Protein AF-A0A3D0PSV7-F1 (afdb_monomer_lite)

Sequence (123 aa):
VLKKMQKAYGRTIPVVHIYSLFQTLGDELPEREYTESEHLKLWANKSIIQFIPEKERENFRDRWKNYQPGLKDENWDAFSQNAKMVTVVWTDDGSPSNEKNILDFNAFNLVVYNEIKSQLSDQ

Radius of gyration: 15.56 Å; chains: 1; bounding box: 40×20×40 Å

Structure (mmCIF, N/CA/C/O backbone):
data_AF-A0A3D0PSV7-F1
#
_entry.id   AF-A0A3D0PSV7-F1
#
loop_
_atom_site.group_PDB
_atom_site.id
_atom_site.type_symbol
_atom_site.label_atom_id
_atom_site.label_alt_id
_atom_site.label_comp_id
_atom_site.label_asym_id
_atom_site.label_entity_id
_atom_site.label_seq_id
_atom_site.pdbx_PDB_ins_code
_atom_site.Cartn_x
_atom_site.Cartn_y
_atom_site.Cartn_z
_atom_site.occupancy
_atom_site.B_iso_or_equiv
_atom_site.auth_seq_id
_atom_site.auth_comp_id
_atom_site.auth_asym_id
_atom_site.auth_atom_id
_atom_site.pdbx_PDB_model_num
ATOM 1 N N . VAL A 1 1 ? 5.601 -8.427 -22.439 1.00 72.00 1 VAL A N 1
ATOM 2 C CA . VAL A 1 1 ? 4.782 -8.297 -21.208 1.00 72.00 1 VAL A CA 1
ATOM 3 C C . VAL A 1 1 ? 4.072 -6.944 -21.146 1.00 72.00 1 VAL A C 1
ATOM 5 O O . VAL A 1 1 ? 2.847 -6.931 -21.136 1.00 72.00 1 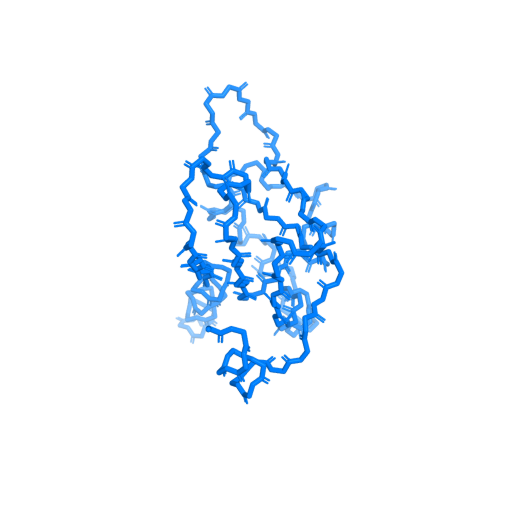VAL A O 1
ATOM 8 N N . LEU A 1 2 ? 4.797 -5.825 -21.262 1.00 77.81 2 LEU A N 1
ATOM 9 C CA . LEU A 1 2 ? 4.271 -4.450 -21.165 1.00 77.81 2 LEU A CA 1
ATOM 10 C C . LEU A 1 2 ? 2.974 -4.154 -21.939 1.00 77.81 2 LEU A C 1
ATOM 12 O O . LEU A 1 2 ? 2.006 -3.705 -21.338 1.00 77.81 2 LEU A O 1
ATOM 16 N N . LYS A 1 3 ? 2.891 -4.471 -23.241 1.00 83.75 3 LYS A N 1
ATOM 17 C CA . LYS A 1 3 ? 1.665 -4.226 -24.037 1.00 83.75 3 LYS A CA 1
ATOM 18 C C . LYS A 1 3 ? 0.424 -4.948 -23.487 1.00 83.75 3 LYS A C 1
ATOM 20 O O . LYS A 1 3 ? -0.677 -4.409 -23.548 1.00 83.75 3 LYS A O 1
ATOM 25 N N . LYS A 1 4 ? 0.590 -6.169 -22.957 1.00 84.38 4 LYS A N 1
ATOM 26 C CA . LYS A 1 4 ? -0.513 -6.933 -22.347 1.00 84.38 4 LYS A CA 1
ATOM 27 C C . LYS A 1 4 ? -0.922 -6.311 -21.010 1.00 84.38 4 LYS A C 1
ATOM 29 O O . LYS A 1 4 ? -2.112 -6.142 -20.773 1.00 84.38 4 LYS A O 1
ATOM 34 N N . MET A 1 5 ? 0.057 -5.907 -20.197 1.00 82.88 5 MET A N 1
ATOM 35 C CA . MET A 1 5 ? -0.178 -5.229 -18.917 1.00 82.88 5 MET A CA 1
ATOM 36 C C . MET A 1 5 ? -0.888 -3.893 -19.111 1.00 82.88 5 MET A C 1
ATOM 38 O O . MET A 1 5 ? -1.879 -3.630 -18.446 1.00 82.88 5 MET A O 1
ATOM 42 N N . GLN A 1 6 ? -0.464 -3.094 -20.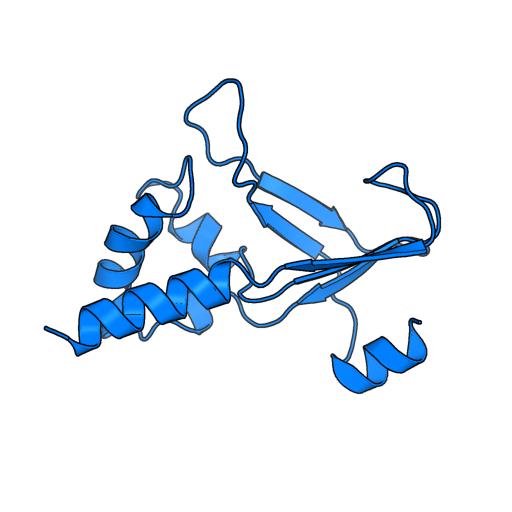090 1.00 84.81 6 GLN A N 1
ATOM 43 C CA . GLN A 1 6 ? -1.092 -1.809 -20.379 1.00 84.81 6 GLN A CA 1
ATOM 44 C C . GLN A 1 6 ? -2.552 -1.956 -20.825 1.00 84.81 6 GLN A C 1
ATOM 46 O O . GLN A 1 6 ? -3.402 -1.149 -20.458 1.00 84.81 6 GLN A O 1
ATOM 51 N N . LYS A 1 7 ? -2.863 -3.014 -21.584 1.00 86.75 7 LYS A N 1
ATOM 52 C CA . LYS A 1 7 ? -4.244 -3.347 -21.953 1.00 86.75 7 LYS A CA 1
ATOM 53 C C . LYS A 1 7 ? -5.085 -3.773 -20.742 1.00 86.75 7 LYS A C 1
ATOM 55 O O . LYS A 1 7 ? -6.271 -3.471 -20.714 1.00 86.75 7 LYS A O 1
ATOM 60 N N . ALA A 1 8 ? -4.495 -4.487 -19.784 1.00 83.38 8 ALA A N 1
ATOM 61 C CA . ALA A 1 8 ? -5.208 -5.037 -18.630 1.00 83.38 8 ALA A CA 1
ATOM 62 C C . ALA A 1 8 ? -5.365 -4.040 -17.466 1.00 83.38 8 ALA A C 1
ATOM 64 O O . ALA A 1 8 ? -6.430 -3.978 -16.862 1.00 83.38 8 ALA A O 1
ATOM 65 N N . TYR A 1 9 ? -4.330 -3.252 -17.171 1.00 81.69 9 TYR A N 1
ATOM 66 C CA . TYR A 1 9 ? -4.230 -2.413 -15.969 1.00 81.69 9 TYR A CA 1
ATOM 67 C C . TYR A 1 9 ? -4.119 -0.913 -16.274 1.00 81.69 9 TYR A C 1
ATOM 69 O O . TYR A 1 9 ? -4.100 -0.095 -15.359 1.00 81.69 9 TYR A O 1
ATOM 77 N N . GLY A 1 10 ? -4.066 -0.531 -17.552 1.00 86.56 10 GLY A N 1
ATOM 78 C CA . GLY A 1 10 ? -3.950 0.861 -17.971 1.00 86.56 10 GLY A CA 1
ATOM 79 C C . GLY A 1 10 ? -2.510 1.376 -17.982 1.00 86.56 10 GLY A C 1
ATOM 80 O O . GLY A 1 10 ? -1.550 0.634 -18.201 1.00 86.56 10 GLY A O 1
ATOM 81 N N . ARG A 1 11 ? -2.362 2.694 -17.832 1.00 90.44 11 ARG A N 1
ATOM 82 C CA . ARG A 1 11 ? -1.049 3.353 -17.865 1.00 90.44 11 ARG A CA 1
ATOM 83 C C . ARG A 1 11 ? -0.260 3.046 -16.596 1.00 90.44 11 ARG A C 1
ATOM 85 O O . ARG A 1 11 ? -0.845 2.792 -15.547 1.00 90.44 11 ARG A O 1
ATOM 92 N N . THR A 1 12 ? 1.059 3.077 -16.728 1.00 94.00 12 THR A N 1
ATOM 93 C CA . THR A 1 12 ? 1.959 3.029 -15.583 1.00 94.00 12 THR A CA 1
ATOM 94 C C . THR A 1 12 ? 1.828 4.295 -14.741 1.00 94.00 12 THR A C 1
ATOM 96 O O . THR A 1 12 ? 1.269 5.303 -15.189 1.00 94.00 12 THR A O 1
ATOM 99 N N . ILE A 1 13 ? 2.311 4.220 -13.505 1.00 94.75 13 ILE A N 1
ATOM 100 C CA . ILE A 1 13 ? 2.368 5.344 -12.572 1.00 94.75 13 ILE A CA 1
ATOM 101 C C . ILE A 1 13 ? 3.822 5.649 -12.205 1.00 94.75 13 ILE A C 1
ATOM 103 O O . ILE A 1 13 ? 4.644 4.734 -12.203 1.00 94.75 13 ILE A O 1
ATOM 107 N N . PRO A 1 14 ? 4.144 6.909 -11.868 1.00 95.88 14 PRO A N 1
ATOM 108 C CA . PRO A 1 14 ? 5.531 7.318 -11.683 1.00 95.88 14 PRO A CA 1
ATOM 109 C C . PRO A 1 14 ? 6.159 6.770 -10.400 1.00 95.88 14 PRO A C 1
ATOM 111 O O . PRO A 1 14 ? 7.361 6.532 -10.389 1.00 95.88 14 PRO A O 1
ATOM 114 N N . VAL A 1 15 ? 5.375 6.584 -9.330 1.00 96.31 15 VAL A N 1
ATOM 115 C CA . VAL A 1 15 ? 5.880 6.193 -8.005 1.00 96.31 15 VAL A CA 1
ATOM 116 C C . VAL A 1 15 ? 4.913 5.239 -7.301 1.00 96.31 15 VAL A C 1
ATOM 118 O O . VAL A 1 15 ? 3.691 5.400 -7.394 1.00 96.31 15 VAL A O 1
ATOM 121 N N . VAL A 1 16 ? 5.458 4.261 -6.573 1.00 95.62 16 VAL A N 1
ATOM 122 C CA . VAL A 1 16 ? 4.735 3.387 -5.635 1.00 95.62 16 VAL A CA 1
ATOM 123 C C . VAL A 1 16 ? 5.487 3.306 -4.310 1.00 95.62 16 VAL A C 1
ATOM 125 O O . VAL A 1 16 ? 6.691 3.076 -4.298 1.00 95.62 16 VAL A O 1
ATOM 128 N N . HIS A 1 17 ? 4.746 3.391 -3.205 1.00 95.62 17 HIS A N 1
ATOM 129 C CA . HIS A 1 17 ? 5.237 3.115 -1.856 1.00 95.62 17 HIS A CA 1
ATOM 130 C C . HIS A 1 17 ? 4.806 1.700 -1.453 1.00 95.62 17 HIS A C 1
ATOM 132 O O . HIS A 1 17 ? 3.609 1.390 -1.446 1.00 95.62 17 HIS A O 1
ATOM 138 N N . ILE A 1 18 ? 5.771 0.826 -1.165 1.00 93.06 18 ILE A N 1
ATOM 139 C CA . ILE A 1 18 ? 5.541 -0.548 -0.708 1.00 93.06 18 ILE A CA 1
ATOM 140 C C . ILE A 1 18 ? 5.948 -0.655 0.757 1.00 93.06 18 ILE A C 1
ATOM 142 O O . ILE A 1 18 ? 7.085 -0.365 1.123 1.00 93.06 18 ILE A O 1
ATOM 146 N N . TYR A 1 19 ? 5.011 -1.122 1.574 1.00 93.31 19 TYR A N 1
ATOM 147 C CA . TYR A 1 19 ? 5.198 -1.338 3.001 1.00 93.31 19 TYR A CA 1
ATOM 148 C C . TYR A 1 19 ? 5.494 -2.817 3.252 1.00 93.31 19 TYR A C 1
ATOM 150 O O . TYR A 1 19 ? 4.703 -3.685 2.883 1.00 93.31 19 TYR A O 1
ATOM 158 N N . SER A 1 20 ? 6.665 -3.117 3.816 1.00 86.94 20 SER A N 1
ATOM 159 C CA . SER A 1 20 ? 7.090 -4.500 4.063 1.00 86.94 20 SER A CA 1
ATOM 160 C C . SER A 1 20 ? 6.336 -5.102 5.251 1.00 86.94 20 SER A C 1
ATOM 162 O O . SER A 1 20 ? 6.058 -4.424 6.236 1.00 86.94 20 SER A O 1
ATOM 164 N N . LEU A 1 21 ? 6.043 -6.401 5.181 1.00 87.06 21 LEU A N 1
ATOM 165 C CA . LEU A 1 21 ? 5.546 -7.174 6.328 1.00 87.06 21 LEU A CA 1
ATOM 166 C C . LEU A 1 21 ? 6.683 -7.740 7.179 1.00 87.06 21 LEU A C 1
ATOM 168 O O . LEU A 1 21 ? 6.475 -8.146 8.317 1.00 87.06 21 LEU A O 1
ATOM 172 N N . PHE A 1 22 ? 7.889 -7.785 6.619 1.00 74.81 22 PHE A N 1
ATOM 173 C CA . PHE A 1 22 ? 9.067 -8.296 7.296 1.00 74.81 22 PHE A CA 1
ATOM 174 C C . PHE A 1 22 ? 9.962 -7.132 7.693 1.00 74.81 22 PHE A C 1
ATOM 176 O O . PHE A 1 22 ? 10.444 -6.383 6.836 1.00 74.81 22 PHE A O 1
ATOM 183 N N . GLN A 1 23 ? 10.208 -7.022 8.992 1.00 65.81 23 GLN A N 1
ATOM 184 C CA . GLN A 1 23 ? 11.206 -6.141 9.571 1.00 65.81 23 GLN A CA 1
ATOM 185 C C . GLN A 1 23 ? 11.946 -6.916 10.651 1.00 65.81 23 GLN A C 1
ATOM 187 O O . GLN A 1 23 ? 11.338 -7.542 11.513 1.00 65.81 23 GLN A O 1
ATOM 192 N N . THR A 1 24 ? 13.271 -6.924 10.566 1.00 63.22 24 THR A N 1
ATOM 193 C CA . THR A 1 24 ? 14.113 -7.740 11.442 1.00 63.22 24 THR A CA 1
ATOM 194 C C . THR A 1 24 ? 14.635 -6.979 12.660 1.00 63.22 24 THR A C 1
ATOM 196 O O . THR A 1 24 ? 15.137 -7.628 13.571 1.00 63.22 24 THR A O 1
ATOM 199 N N . LEU A 1 25 ? 14.571 -5.636 12.689 1.00 64.50 25 LEU A N 1
ATOM 200 C CA . LEU A 1 25 ? 15.349 -4.820 13.641 1.00 64.50 25 LEU A CA 1
ATOM 201 C C . LEU A 1 25 ? 14.669 -3.521 14.154 1.00 64.50 25 LEU A C 1
ATOM 203 O O . LEU A 1 25 ? 15.378 -2.609 14.569 1.00 64.50 25 LEU A O 1
ATOM 207 N N . GLY A 1 26 ? 13.336 -3.398 14.173 1.00 67.75 26 GLY A N 1
ATOM 208 C CA . GLY A 1 26 ? 12.690 -2.212 14.767 1.00 67.75 26 GLY A CA 1
ATOM 209 C C . GLY A 1 26 ? 11.160 -2.229 14.765 1.00 67.75 26 GLY A C 1
ATOM 210 O O . GLY A 1 26 ? 10.562 -3.111 14.161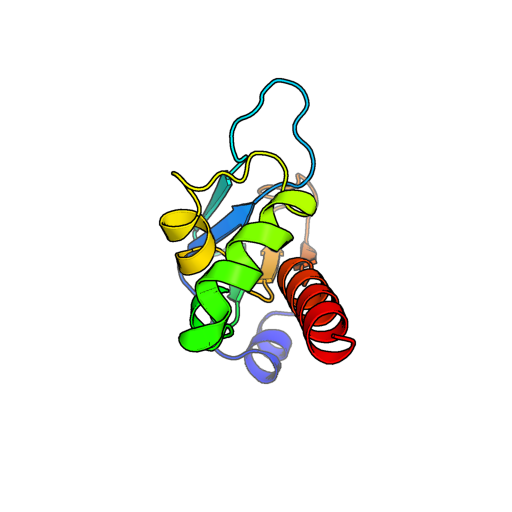 1.00 67.75 26 GLY A O 1
ATOM 211 N N . ASP A 1 27 ? 10.566 -1.226 15.423 1.00 77.75 27 ASP A N 1
ATOM 212 C CA . ASP A 1 27 ? 9.109 -0.991 15.527 1.00 77.75 27 ASP A CA 1
ATOM 213 C C . ASP A 1 27 ? 8.603 0.088 14.539 1.00 77.75 27 ASP A C 1
ATOM 215 O O . ASP A 1 27 ? 7.527 0.671 14.714 1.00 77.75 27 ASP A O 1
ATOM 219 N N . GLU A 1 28 ? 9.417 0.443 13.545 1.00 87.19 28 GLU A N 1
ATOM 220 C CA . GLU A 1 28 ? 9.118 1.492 12.563 1.00 87.19 28 GLU A CA 1
ATOM 221 C C . GLU A 1 28 ? 8.372 0.919 11.361 1.00 87.19 28 GLU A C 1
ATOM 223 O O . GLU A 1 28 ? 8.707 -0.163 10.915 1.00 87.19 28 GLU A O 1
ATOM 228 N N . LEU A 1 29 ? 7.428 1.642 10.763 1.00 90.38 29 LEU A N 1
ATOM 229 C CA . LEU A 1 29 ? 6.753 1.190 9.541 1.00 90.38 29 LEU A CA 1
ATOM 230 C C . LEU A 1 29 ? 7.754 1.095 8.365 1.00 90.38 29 LEU A C 1
ATOM 232 O O . LEU A 1 29 ? 8.213 2.136 7.889 1.00 90.38 29 LEU A O 1
ATOM 236 N N . PRO A 1 30 ? 8.106 -0.109 7.866 1.00 89.19 30 PRO A N 1
ATOM 237 C CA . PRO A 1 30 ? 9.147 -0.242 6.852 1.00 89.19 30 PRO A CA 1
ATOM 238 C C . PRO A 1 30 ? 8.599 0.110 5.466 1.00 89.19 30 PRO A C 1
ATOM 240 O O . PRO A 1 30 ? 7.877 -0.675 4.849 1.00 89.19 30 PRO A O 1
ATOM 243 N N . GLU A 1 31 ? 8.979 1.275 4.953 1.00 91.62 31 GLU A N 1
ATOM 244 C CA . GLU A 1 31 ? 8.559 1.781 3.647 1.00 91.62 31 GLU A CA 1
ATOM 245 C C . GLU A 1 31 ? 9.695 1.711 2.618 1.00 91.62 31 GLU A C 1
ATOM 247 O O . GLU A 1 31 ? 10.854 2.007 2.915 1.00 91.62 31 GLU A O 1
ATOM 252 N N . ARG A 1 32 ? 9.359 1.334 1.382 1.00 90.25 32 ARG A N 1
ATOM 253 C CA . ARG A 1 32 ? 10.235 1.472 0.215 1.00 90.25 32 ARG A CA 1
ATOM 254 C C . ARG A 1 32 ? 9.510 2.183 -0.911 1.00 90.25 32 ARG A C 1
ATOM 256 O O . ARG A 1 32 ? 8.419 1.776 -1.304 1.00 90.25 32 ARG A O 1
ATOM 263 N N . GLU A 1 33 ? 10.159 3.196 -1.462 1.00 93.94 33 GLU A N 1
ATOM 264 C CA . GLU A 1 33 ? 9.697 3.899 -2.651 1.00 93.94 33 GLU A CA 1
ATOM 265 C C . GLU A 1 33 ? 10.310 3.277 -3.912 1.00 93.94 33 GLU A C 1
ATOM 267 O O . GLU A 1 33 ? 11.507 2.983 -3.965 1.00 93.94 33 GLU A O 1
ATOM 272 N N . TYR A 1 34 ? 9.481 3.092 -4.935 1.00 93.25 34 TYR A N 1
ATOM 273 C CA . TYR A 1 34 ? 9.897 2.702 -6.274 1.00 93.25 34 TYR A CA 1
ATOM 274 C C . TYR A 1 34 ? 9.485 3.767 -7.273 1.00 93.25 34 TYR A C 1
ATOM 276 O O . TYR A 1 34 ? 8.312 4.135 -7.325 1.00 93.25 34 TYR A O 1
ATOM 284 N N . THR A 1 35 ? 10.434 4.178 -8.110 1.00 95.62 35 THR A N 1
ATOM 285 C CA . THR A 1 35 ? 10.229 5.174 -9.165 1.00 95.62 35 THR A CA 1
ATOM 286 C C . THR A 1 35 ? 10.334 4.513 -10.528 1.00 95.62 35 THR A C 1
ATOM 288 O O . THR A 1 35 ? 11.276 3.767 -10.795 1.00 95.62 35 THR A O 1
ATOM 291 N N . GLU A 1 36 ? 9.357 4.776 -11.392 1.00 94.75 36 GLU A N 1
ATOM 292 C CA . GLU A 1 36 ? 9.308 4.236 -12.748 1.00 94.75 36 GLU A CA 1
ATOM 293 C C . GLU A 1 36 ? 10.573 4.606 -13.540 1.00 94.75 36 GLU A C 1
ATOM 295 O O . GLU A 1 36 ? 11.051 5.741 -13.503 1.00 94.75 36 GLU A O 1
ATOM 300 N N . SER A 1 37 ? 11.090 3.652 -14.311 1.00 94.00 37 SER A N 1
ATOM 301 C CA . SER A 1 37 ? 12.227 3.843 -15.210 1.00 94.00 37 SER A CA 1
ATOM 302 C C . SER A 1 37 ? 12.001 3.115 -16.539 1.00 94.00 37 SER A C 1
ATOM 304 O O . SER A 1 37 ? 10.905 2.623 -16.825 1.00 94.00 37 SER A O 1
ATOM 306 N N . GLU A 1 38 ? 13.016 3.071 -17.399 1.00 91.56 38 GLU A N 1
ATOM 307 C CA . GLU A 1 38 ? 12.993 2.232 -18.602 1.00 91.56 38 GLU A CA 1
ATOM 308 C C . GLU A 1 38 ? 12.838 0.745 -18.244 1.00 91.56 38 GLU A C 1
ATOM 310 O O . GLU A 1 38 ? 11.994 0.062 -18.826 1.00 91.56 38 GLU A O 1
ATOM 315 N N . HIS A 1 39 ? 13.575 0.307 -17.221 1.00 91.75 39 HIS A N 1
ATOM 316 C CA . HIS A 1 39 ? 13.667 -1.082 -16.773 1.00 91.75 39 HIS A CA 1
ATOM 317 C C . HIS A 1 39 ? 12.676 -1.452 -15.667 1.00 91.75 39 HIS A C 1
ATOM 319 O O . HIS A 1 39 ? 12.468 -2.632 -15.411 1.00 91.75 39 HIS A O 1
ATOM 325 N N . LEU A 1 40 ? 12.028 -0.468 -15.031 1.00 92.88 40 LEU A N 1
ATOM 326 C CA . LEU A 1 40 ? 11.069 -0.678 -13.948 1.00 92.88 40 LEU A CA 1
ATOM 327 C C . LEU A 1 40 ? 9.718 -0.054 -14.296 1.00 92.88 40 LEU A C 1
ATOM 329 O O . LEU A 1 40 ? 9.601 1.168 -14.401 1.00 92.88 40 LEU A O 1
ATOM 333 N N . LYS A 1 41 ? 8.680 -0.881 -14.441 1.00 93.75 41 LYS A N 1
ATOM 334 C CA . LYS A 1 41 ? 7.314 -0.429 -14.739 1.00 93.75 41 LYS A CA 1
ATOM 335 C C . LYS A 1 41 ? 6.370 -0.728 -13.589 1.00 93.75 41 LYS A C 1
ATOM 337 O O . LYS A 1 41 ? 6.352 -1.837 -13.061 1.00 93.75 41 LYS A O 1
ATOM 342 N N . LEU A 1 42 ? 5.582 0.280 -13.227 1.00 95.00 42 LEU A N 1
ATOM 343 C CA . LEU A 1 42 ? 4.741 0.275 -12.037 1.00 95.00 42 LEU A CA 1
ATOM 344 C C . LEU A 1 42 ? 3.281 0.476 -12.429 1.00 95.00 42 LEU A C 1
ATOM 346 O O . LEU A 1 42 ? 2.955 1.404 -13.167 1.00 95.00 42 LEU A O 1
ATOM 350 N N . TRP A 1 43 ? 2.393 -0.348 -11.887 1.00 95.00 43 TRP A N 1
ATOM 351 C CA . TRP A 1 43 ? 0.950 -0.125 -11.916 1.00 95.00 43 TRP A CA 1
ATOM 352 C C . TRP A 1 43 ? 0.418 -0.192 -10.499 1.00 95.00 43 TRP A C 1
ATOM 354 O O . TRP A 1 43 ? 0.869 -1.005 -9.694 1.00 95.00 43 TRP A O 1
ATOM 364 N N . ALA A 1 44 ? -0.584 0.622 -10.201 1.00 94.62 44 ALA A N 1
ATOM 365 C CA . ALA A 1 44 ? -1.337 0.465 -8.975 1.00 94.62 44 ALA A CA 1
ATOM 366 C C . ALA A 1 44 ? -2.757 0.992 -9.123 1.00 94.62 44 ALA A C 1
ATOM 368 O O . ALA A 1 44 ? -3.071 1.756 -10.038 1.00 94.62 44 ALA A O 1
ATOM 369 N N . ASN A 1 45 ? -3.614 0.574 -8.202 1.00 92.38 45 ASN A N 1
ATOM 370 C CA . ASN A 1 45 ? -4.969 1.091 -8.092 1.00 92.38 45 ASN A CA 1
ATOM 371 C C . ASN A 1 45 ? -5.046 2.248 -7.075 1.00 92.38 45 ASN A C 1
ATOM 373 O O . ASN A 1 45 ? -4.058 2.932 -6.804 1.00 92.38 45 ASN A O 1
ATOM 377 N N . LYS A 1 46 ? -6.249 2.516 -6.553 1.00 94.69 46 LYS A N 1
ATOM 378 C CA . LYS A 1 46 ? -6.473 3.589 -5.578 1.00 94.69 46 LYS A CA 1
ATOM 379 C C . LYS A 1 46 ? -5.770 3.293 -4.250 1.00 94.69 46 LYS A C 1
ATOM 381 O O . LYS A 1 46 ? -5.501 2.136 -3.916 1.00 94.69 46 LYS A O 1
ATOM 386 N N . SER A 1 47 ? -5.501 4.347 -3.488 1.00 97.06 47 SER A N 1
ATOM 387 C CA . SER A 1 47 ? -4.961 4.197 -2.140 1.00 97.06 47 SER A CA 1
ATOM 388 C C . SER A 1 47 ? -5.987 3.629 -1.163 1.00 97.06 47 SER A C 1
ATOM 390 O O . SER A 1 47 ? -7.192 3.635 -1.434 1.00 97.06 47 SER A O 1
ATOM 392 N N . ILE A 1 48 ? -5.507 3.140 -0.021 1.00 97.75 48 ILE A N 1
ATOM 393 C CA . ILE A 1 48 ? -6.345 2.566 1.040 1.00 97.75 48 ILE A CA 1
ATOM 394 C C . ILE A 1 48 ? -7.447 3.549 1.459 1.00 97.75 48 ILE A C 1
ATOM 396 O O . ILE A 1 48 ? -8.628 3.199 1.464 1.00 97.75 48 ILE A O 1
ATOM 400 N N . ILE A 1 49 ? -7.089 4.810 1.722 1.00 97.44 49 ILE A N 1
ATOM 401 C CA . ILE A 1 49 ? -8.041 5.824 2.199 1.00 97.44 49 ILE A CA 1
ATOM 402 C C . ILE A 1 49 ? -9.154 6.130 1.185 1.00 97.44 49 ILE A C 1
ATOM 404 O O . ILE A 1 49 ? -10.247 6.545 1.563 1.00 97.44 49 ILE A O 1
ATOM 408 N N . GLN A 1 50 ? -8.904 5.895 -0.107 1.00 97.00 50 GLN A N 1
ATOM 409 C CA . GLN A 1 50 ? -9.887 6.091 -1.176 1.00 97.00 50 GLN A CA 1
ATOM 410 C C . GLN A 1 50 ? -10.903 4.942 -1.282 1.00 97.00 50 GLN A C 1
ATOM 412 O O . GLN A 1 50 ? -11.909 5.093 -1.977 1.00 97.00 50 GLN A O 1
ATOM 417 N N . PHE A 1 51 ? -10.644 3.798 -0.643 1.00 95.25 51 PHE A N 1
ATOM 418 C CA . PHE A 1 51 ? -11.554 2.648 -0.597 1.00 95.25 51 PHE A CA 1
ATOM 419 C C . PHE A 1 51 ? -12.395 2.593 0.683 1.00 95.25 51 PHE A C 1
ATOM 421 O O . PHE A 1 51 ? -13.468 1.987 0.678 1.00 95.25 51 PHE A O 1
ATOM 428 N N . ILE A 1 52 ? -11.926 3.208 1.769 1.00 95.88 52 ILE A N 1
ATOM 429 C CA . ILE A 1 52 ? -12.611 3.184 3.062 1.00 95.88 52 ILE A CA 1
ATOM 430 C C . ILE A 1 52 ? -13.684 4.287 3.110 1.00 95.88 52 ILE A C 1
ATOM 432 O O . ILE A 1 52 ? -13.352 5.464 2.926 1.00 95.88 52 ILE A O 1
ATOM 436 N N . PRO A 1 53 ? -14.962 3.954 3.384 1.00 94.12 53 PRO A N 1
ATOM 437 C CA . PRO A 1 53 ? -15.999 4.954 3.620 1.00 94.12 53 PRO A CA 1
ATOM 438 C C . PRO A 1 53 ? -15.620 5.880 4.776 1.00 94.12 53 PRO A C 1
ATOM 440 O O . PRO A 1 53 ? -15.132 5.422 5.803 1.00 94.12 53 PRO A O 1
ATOM 443 N N . GLU A 1 54 ? -15.892 7.179 4.645 1.00 94.56 54 GLU A N 1
ATOM 444 C CA . GLU A 1 54 ? -15.480 8.179 5.641 1.00 94.56 54 GLU A CA 1
ATOM 445 C C . GLU A 1 54 ? -15.942 7.842 7.064 1.00 94.56 54 GLU A C 1
ATOM 447 O O . GLU A 1 54 ? -15.142 7.886 7.995 1.00 94.56 54 GLU A O 1
ATOM 452 N N . LYS A 1 55 ? -17.192 7.387 7.199 1.00 94.81 55 LYS A N 1
ATOM 453 C CA . LYS A 1 55 ? -17.794 6.955 8.469 1.00 94.81 55 LYS A CA 1
ATOM 454 C C . LYS A 1 55 ? -17.117 5.729 9.112 1.00 94.81 55 LYS A C 1
ATOM 456 O O . LYS A 1 55 ? -17.375 5.443 10.271 1.00 94.81 55 LYS A O 1
ATOM 461 N N . GLU A 1 56 ? -1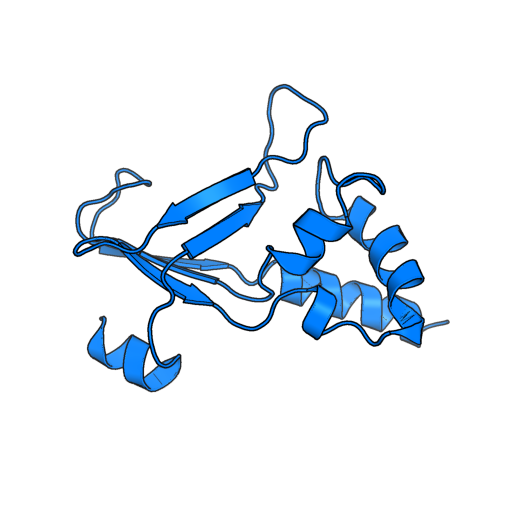6.310 4.975 8.363 1.00 94.94 56 GLU A N 1
ATOM 462 C CA . GLU A 1 56 ? -15.658 3.733 8.815 1.00 94.94 56 GLU A CA 1
ATOM 463 C C . GLU A 1 56 ? -14.141 3.899 8.994 1.00 94.94 56 GLU A C 1
ATOM 465 O O . GLU A 1 56 ? -13.474 2.966 9.435 1.00 94.94 56 GLU A O 1
ATOM 470 N N . ARG A 1 57 ? -13.577 5.075 8.680 1.00 94.94 57 ARG A N 1
ATOM 471 C CA . ARG A 1 57 ? -12.120 5.306 8.680 1.00 94.94 57 ARG A CA 1
ATOM 472 C C . ARG A 1 57 ? -11.449 4.968 10.007 1.00 94.94 57 ARG A C 1
ATOM 474 O O . ARG A 1 57 ? -10.392 4.345 9.989 1.00 94.94 57 ARG A O 1
ATOM 481 N N . GLU A 1 58 ? -12.063 5.332 11.130 1.00 96.19 58 GLU A N 1
ATOM 482 C CA . GLU A 1 58 ? -11.521 5.034 12.463 1.00 96.19 58 GLU A CA 1
ATOM 483 C C . GLU A 1 58 ? -11.484 3.524 12.733 1.00 96.19 58 GLU A C 1
ATOM 485 O O . GLU A 1 58 ? -10.436 2.989 13.088 1.00 96.19 58 GLU A O 1
ATOM 490 N N . ASN A 1 59 ? -12.579 2.812 12.443 1.00 96.19 59 ASN A N 1
ATOM 491 C CA . ASN A 1 59 ? -12.652 1.355 12.600 1.00 96.19 59 ASN A CA 1
ATOM 492 C C . ASN A 1 59 ? -11.613 0.623 11.743 1.00 96.19 59 ASN A C 1
ATOM 494 O O . ASN A 1 59 ? -10.989 -0.338 12.199 1.00 96.19 59 ASN A O 1
ATOM 498 N N . PHE A 1 60 ? -11.418 1.071 10.499 1.00 97.56 60 PHE A N 1
ATOM 499 C CA . PHE A 1 60 ? -10.390 0.503 9.634 1.00 97.56 60 PHE A CA 1
ATOM 500 C C . PHE A 1 60 ? -8.991 0.790 10.165 1.00 97.56 60 PHE A C 1
ATOM 502 O O . PHE A 1 60 ? -8.214 -0.154 10.260 1.00 97.56 60 PHE A O 1
ATOM 509 N N . ARG A 1 61 ? -8.676 2.034 10.554 1.00 97.50 61 ARG A N 1
ATOM 510 C CA . ARG A 1 61 ? -7.378 2.382 11.158 1.00 97.50 61 ARG A CA 1
ATOM 511 C C . ARG A 1 61 ? -7.052 1.459 12.324 1.00 97.50 61 ARG A C 1
ATOM 513 O O . ARG A 1 61 ? -5.968 0.880 12.372 1.00 97.50 61 ARG A O 1
ATOM 520 N N . ASP A 1 62 ? -7.997 1.304 13.247 1.00 96.62 62 ASP A N 1
ATOM 521 C CA . ASP A 1 62 ? -7.757 0.572 14.486 1.00 96.62 62 ASP A CA 1
ATOM 522 C C . ASP A 1 62 ? -7.500 -0.914 14.254 1.00 96.62 62 ASP A C 1
ATOM 524 O O . ASP A 1 62 ? -6.610 -1.490 14.881 1.00 96.62 62 ASP A O 1
ATOM 528 N N . ARG A 1 63 ? -8.197 -1.520 13.290 1.00 97.25 63 ARG A N 1
ATOM 529 C CA . ARG A 1 63 ? -8.001 -2.930 12.939 1.00 97.25 63 ARG A CA 1
ATOM 530 C C . ARG A 1 63 ? -6.789 -3.162 12.039 1.00 97.25 63 ARG A C 1
ATOM 532 O O . ARG A 1 63 ? -6.136 -4.191 12.185 1.00 97.25 63 ARG A O 1
ATOM 539 N N . TRP A 1 64 ? -6.452 -2.228 11.145 1.00 97.38 64 TRP A N 1
ATOM 540 C CA . TRP A 1 64 ? -5.343 -2.390 10.192 1.00 97.38 64 TRP A CA 1
ATOM 541 C C . TRP A 1 64 ? -3.984 -2.528 10.883 1.00 97.38 64 TRP A C 1
ATOM 543 O O . TRP A 1 64 ? -3.123 -3.263 10.399 1.00 97.38 64 TRP A O 1
ATOM 553 N N . LYS A 1 65 ? -3.807 -1.879 12.043 1.00 94.44 65 LYS A N 1
ATOM 554 C CA . LYS A 1 65 ? -2.599 -1.979 12.885 1.00 94.44 65 LYS A CA 1
ATOM 555 C C . LYS A 1 65 ? -2.238 -3.422 13.259 1.00 94.44 65 LYS A C 1
ATOM 557 O O . LYS A 1 65 ? -1.065 -3.728 13.428 1.00 94.44 65 LYS A O 1
ATOM 562 N N . ASN A 1 66 ? -3.217 -4.327 13.316 1.00 94.06 66 ASN A N 1
ATOM 563 C CA . ASN A 1 66 ? -2.973 -5.746 13.600 1.00 94.06 66 ASN A CA 1
ATOM 564 C C . ASN A 1 66 ? -2.355 -6.507 12.417 1.00 94.06 66 ASN A C 1
ATOM 566 O O . ASN A 1 66 ? -1.812 -7.592 12.603 1.00 94.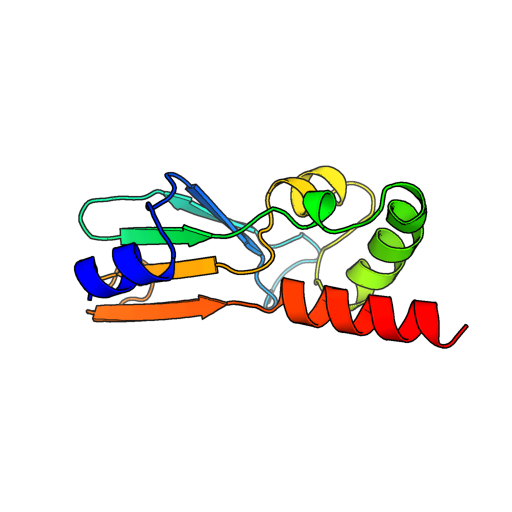06 66 ASN A O 1
ATOM 570 N N . TYR A 1 67 ? -2.462 -5.961 11.204 1.00 94.50 67 TYR A N 1
ATOM 571 C CA . TYR A 1 67 ? -2.023 -6.614 9.972 1.00 94.50 67 TYR A CA 1
ATOM 572 C C . TYR A 1 67 ? -0.743 -6.009 9.399 1.00 94.50 67 TYR A C 1
ATOM 574 O O . TYR A 1 67 ? -0.010 -6.709 8.706 1.00 94.50 67 TYR A O 1
ATOM 582 N N . GLN A 1 68 ? -0.474 -4.726 9.659 1.00 94.62 68 GLN A N 1
ATOM 583 C CA . GLN A 1 68 ? 0.693 -4.019 9.137 1.00 94.62 68 GLN A CA 1
ATOM 584 C C . GLN A 1 68 ? 1.696 -3.732 10.264 1.00 94.62 68 GLN A C 1
ATOM 586 O O . GLN A 1 68 ? 1.484 -2.804 11.047 1.00 94.62 68 GLN A O 1
ATOM 591 N N . PRO A 1 69 ? 2.812 -4.479 10.339 1.00 92.06 69 PRO A N 1
ATOM 592 C CA . PRO A 1 69 ? 3.869 -4.213 11.308 1.00 92.06 69 PRO A CA 1
ATOM 593 C C . PRO A 1 69 ? 4.396 -2.778 11.209 1.00 92.06 69 PRO A C 1
ATOM 595 O O . PRO A 1 69 ? 4.545 -2.237 10.109 1.00 92.06 69 PRO A O 1
ATOM 598 N N . GLY A 1 70 ? 4.645 -2.164 12.369 1.00 92.44 70 GLY A N 1
ATOM 599 C CA . GLY A 1 70 ? 5.116 -0.781 12.496 1.00 92.44 70 GLY A CA 1
ATOM 600 C C . GLY A 1 70 ? 4.052 0.301 12.248 1.00 92.44 70 GLY A C 1
ATOM 601 O O . GLY A 1 70 ? 4.334 1.487 12.440 1.00 92.44 70 GLY A O 1
ATOM 602 N N . LEU A 1 71 ? 2.826 -0.069 11.853 1.00 94.50 71 LEU A N 1
ATOM 603 C CA . LEU A 1 71 ? 1.721 0.876 11.679 1.00 94.50 71 LEU A CA 1
ATOM 604 C C . LEU A 1 71 ? 1.204 1.353 13.043 1.00 94.50 71 LEU A C 1
ATOM 606 O O . LEU A 1 71 ? 0.877 0.558 13.923 1.00 94.50 71 LEU A O 1
ATOM 610 N N . LYS A 1 72 ? 1.114 2.670 13.202 1.00 94.38 72 LYS A N 1
ATOM 611 C CA . LYS A 1 72 ? 0.707 3.389 14.413 1.00 94.38 72 LYS A CA 1
ATOM 612 C C . LYS A 1 72 ? -0.234 4.529 14.023 1.00 94.38 72 LYS A C 1
ATOM 614 O O . LYS A 1 72 ? -0.304 4.923 12.862 1.00 94.38 72 LYS A O 1
ATOM 619 N N . ASP A 1 73 ? -0.943 5.100 14.990 1.00 95.62 73 ASP A N 1
ATOM 620 C CA . ASP A 1 73 ? -1.887 6.192 14.698 1.00 95.62 73 ASP A CA 1
ATOM 621 C C . ASP A 1 73 ? -1.187 7.416 14.090 1.00 95.62 73 ASP A C 1
ATOM 623 O O . ASP A 1 73 ? -1.698 8.032 13.161 1.00 95.62 73 ASP A O 1
ATOM 627 N N . GLU A 1 74 ? 0.027 7.701 14.557 1.00 95.88 74 GLU A N 1
ATOM 628 C CA . GLU A 1 74 ? 0.898 8.788 14.095 1.00 95.88 74 GLU A CA 1
ATOM 629 C C . GLU A 1 74 ? 1.346 8.6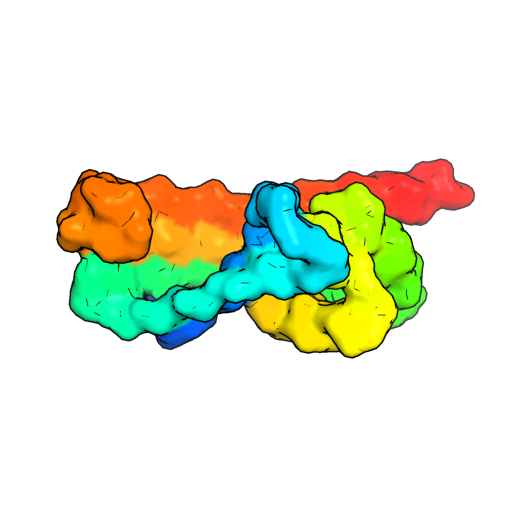64 12.626 1.00 95.88 74 GLU A C 1
ATOM 631 O O . GLU A 1 74 ? 1.630 9.681 11.998 1.00 95.88 74 GLU A O 1
ATOM 636 N N . ASN A 1 75 ? 1.387 7.454 12.054 1.00 96.06 75 ASN A N 1
ATOM 637 C CA . ASN A 1 75 ? 1.794 7.233 10.658 1.00 96.06 75 ASN A CA 1
ATOM 638 C C . ASN A 1 75 ? 0.659 6.712 9.752 1.00 96.06 75 ASN A C 1
ATOM 640 O O . ASN A 1 75 ? 0.873 6.507 8.555 1.00 96.06 75 ASN A O 1
ATOM 644 N N . TRP A 1 76 ? -0.561 6.569 10.286 1.00 97.12 76 TRP A N 1
ATOM 645 C CA . TRP A 1 76 ? -1.735 6.089 9.551 1.00 97.12 76 TRP A CA 1
ATOM 646 C C . TRP A 1 76 ? -2.086 6.945 8.333 1.00 97.12 76 TRP A C 1
ATOM 648 O O . TRP A 1 76 ? -2.389 6.404 7.268 1.00 97.12 76 TRP A O 1
ATOM 658 N N . ASP A 1 77 ? -2.068 8.270 8.468 1.00 97.31 77 ASP A N 1
ATOM 659 C CA . ASP A 1 77 ? -2.494 9.156 7.382 1.00 97.31 77 ASP A CA 1
ATOM 660 C C . ASP A 1 77 ? -1.548 9.047 6.185 1.00 97.31 77 ASP A C 1
ATOM 662 O O . ASP A 1 77 ? -2.003 8.859 5.056 1.00 97.31 77 ASP A O 1
ATOM 666 N N . ALA A 1 78 ? -0.235 9.062 6.435 1.00 97.19 78 ALA A N 1
ATOM 667 C CA . ALA A 1 78 ? 0.771 8.858 5.397 1.00 97.19 78 ALA A CA 1
ATOM 668 C C . ALA A 1 78 ? 0.625 7.472 4.751 1.00 97.19 78 ALA A C 1
ATOM 670 O O . ALA A 1 78 ? 0.507 7.364 3.529 1.00 97.19 78 ALA A O 1
ATOM 671 N N . PHE A 1 79 ? 0.537 6.418 5.571 1.00 97.62 79 PHE A N 1
ATOM 672 C CA . PHE A 1 79 ? 0.350 5.049 5.097 1.00 97.62 79 PHE A CA 1
ATOM 673 C C . PHE A 1 79 ? -0.898 4.912 4.220 1.00 97.62 79 PHE A C 1
ATOM 675 O O . PHE A 1 79 ? -0.818 4.452 3.084 1.00 97.62 79 PHE A O 1
ATOM 682 N N . SER A 1 80 ? -2.062 5.334 4.711 1.00 97.88 80 SER A N 1
ATOM 683 C CA . SER A 1 80 ? -3.342 5.114 4.036 1.00 97.88 80 SER A CA 1
ATOM 684 C C . SER A 1 80 ? -3.505 5.947 2.758 1.00 97.88 80 SER A C 1
ATOM 686 O O . SER A 1 80 ? -4.239 5.542 1.848 1.00 97.88 80 SER A O 1
ATOM 688 N N . GLN A 1 81 ? -2.809 7.084 2.651 1.00 97.69 81 GLN A N 1
ATOM 689 C CA . GLN A 1 81 ? -2.755 7.909 1.442 1.00 97.69 81 GLN A CA 1
ATOM 690 C C . GLN A 1 81 ? -1.796 7.340 0.386 1.00 97.69 81 GLN A C 1
ATOM 692 O O . GLN A 1 81 ? -2.125 7.346 -0.809 1.00 97.69 81 GLN A O 1
ATOM 697 N N . ASN A 1 82 ? -0.645 6.815 0.810 1.00 97.31 82 ASN A N 1
ATOM 698 C CA . ASN A 1 82 ? 0.412 6.355 -0.090 1.00 97.31 82 ASN A CA 1
ATOM 699 C C . ASN A 1 82 ? 0.220 4.900 -0.528 1.00 97.31 82 ASN A C 1
ATOM 701 O O . ASN A 1 82 ? 0.295 4.601 -1.727 1.00 97.31 82 ASN A O 1
ATOM 705 N N . ALA A 1 83 ? -0.076 4.009 0.421 1.00 97.00 83 ALA A N 1
ATOM 706 C CA . ALA A 1 83 ? -0.246 2.585 0.184 1.00 97.00 83 ALA A CA 1
ATOM 707 C C . ALA A 1 83 ? -1.407 2.328 -0.777 1.00 97.00 83 ALA A C 1
ATOM 709 O O . ALA A 1 83 ? -2.507 2.875 -0.642 1.00 97.00 83 ALA A O 1
ATOM 710 N N . LYS A 1 84 ? -1.157 1.466 -1.763 1.00 96.88 84 LYS A N 1
ATOM 711 C CA . LYS A 1 84 ? -2.143 1.086 -2.777 1.00 96.88 84 LYS A CA 1
ATOM 712 C C . LYS A 1 84 ? -2.782 -0.241 -2.409 1.00 96.88 84 LYS A C 1
ATOM 714 O O . LYS A 1 84 ? -2.149 -1.094 -1.789 1.00 96.88 84 LYS A O 1
ATOM 719 N N . MET A 1 85 ? -4.038 -0.419 -2.800 1.00 96.56 85 MET A N 1
ATOM 720 C CA . MET A 1 85 ? -4.766 -1.659 -2.527 1.00 96.56 85 MET A CA 1
ATOM 721 C C . MET A 1 85 ? -4.187 -2.848 -3.306 1.00 96.56 85 MET A C 1
ATOM 723 O O . MET A 1 85 ? -4.156 -3.966 -2.801 1.00 96.56 85 MET A O 1
ATOM 727 N N . VAL A 1 86 ? -3.726 -2.590 -4.532 1.00 95.25 86 VAL A N 1
ATOM 728 C CA . VAL A 1 86 ? -3.031 -3.531 -5.411 1.00 95.25 86 VAL A CA 1
ATOM 729 C C . VAL A 1 86 ? -1.898 -2.798 -6.122 1.00 95.25 86 VAL A C 1
ATOM 731 O O . VAL A 1 86 ? -2.127 -1.727 -6.694 1.00 95.25 86 VAL A O 1
ATOM 734 N N . THR A 1 87 ? -0.707 -3.391 -6.133 1.00 95.12 87 THR A N 1
ATOM 735 C CA . THR A 1 87 ? 0.453 -2.934 -6.904 1.00 95.12 87 THR A CA 1
ATOM 736 C C . THR A 1 87 ? 0.950 -4.036 -7.828 1.00 95.12 87 THR A C 1
ATOM 738 O O . THR A 1 87 ? 0.810 -5.229 -7.552 1.00 95.12 87 THR A O 1
ATOM 741 N N . VAL A 1 88 ? 1.528 -3.621 -8.951 1.00 93.44 88 VAL A N 1
ATOM 742 C CA . VAL A 1 88 ? 2.249 -4.495 -9.865 1.00 93.44 88 VAL A CA 1
ATOM 743 C C . VAL A 1 88 ? 3.577 -3.851 -10.209 1.00 93.44 88 VAL A C 1
ATOM 745 O O . VAL A 1 88 ? 3.605 -2.712 -10.680 1.00 93.44 88 VAL A O 1
ATOM 748 N N . VAL A 1 89 ? 4.661 -4.588 -9.999 1.00 92.31 89 VAL A N 1
ATOM 749 C CA . VAL A 1 89 ? 6.025 -4.153 -10.293 1.00 92.31 89 VAL A CA 1
ATOM 750 C C . VAL A 1 89 ? 6.613 -5.102 -11.325 1.00 92.31 89 VAL A C 1
ATOM 752 O O . VAL A 1 89 ? 6.663 -6.310 -11.119 1.00 92.31 89 VAL A O 1
ATOM 755 N N . TRP A 1 90 ? 7.044 -4.564 -12.459 1.00 91.81 90 TRP A N 1
ATOM 756 C CA . TRP A 1 90 ? 7.759 -5.319 -13.481 1.00 91.81 90 TRP A CA 1
ATOM 757 C C . TRP A 1 90 ? 9.183 -4.797 -13.610 1.00 91.81 90 TRP A C 1
ATOM 759 O O . TRP A 1 90 ? 9.360 -3.585 -13.731 1.00 91.81 90 TRP A O 1
ATOM 769 N N . THR A 1 91 ? 10.160 -5.704 -13.638 1.00 91.50 91 THR A N 1
ATOM 770 C CA . THR A 1 91 ? 11.572 -5.396 -13.906 1.00 91.50 91 THR A CA 1
ATOM 771 C C . THR A 1 91 ? 12.160 -6.352 -14.942 1.00 91.50 91 THR A C 1
ATOM 773 O O . THR A 1 91 ? 11.873 -7.551 -14.906 1.00 91.50 91 THR A O 1
ATOM 776 N N . ASP A 1 92 ? 12.975 -5.853 -15.875 1.00 89.56 92 ASP A N 1
ATOM 777 C CA . ASP A 1 92 ? 13.717 -6.676 -16.844 1.00 89.56 92 ASP A CA 1
ATOM 778 C C . ASP A 1 92 ? 15.224 -6.778 -16.566 1.00 89.56 92 ASP A C 1
ATOM 780 O O . ASP A 1 92 ? 15.838 -7.794 -16.908 1.00 89.56 92 ASP A O 1
ATOM 784 N N . ASP A 1 93 ? 15.813 -5.787 -15.903 1.00 87.62 93 ASP A N 1
ATOM 785 C CA . ASP A 1 93 ? 17.244 -5.727 -15.592 1.00 87.62 93 ASP A CA 1
ATOM 786 C C . ASP A 1 93 ? 17.605 -6.383 -14.252 1.00 87.62 93 ASP A C 1
ATOM 788 O O . ASP A 1 93 ? 18.770 -6.714 -14.010 1.00 87.62 93 ASP A O 1
ATOM 792 N N . GLY A 1 94 ? 16.589 -6.663 -13.436 1.00 75.00 94 GLY A N 1
ATOM 793 C CA . GLY A 1 94 ? 16.712 -7.278 -12.128 1.00 75.00 94 GLY A CA 1
ATOM 794 C C . GLY A 1 94 ? 16.869 -6.291 -10.985 1.00 75.00 94 GLY A C 1
ATOM 795 O O . GLY A 1 94 ? 16.971 -6.721 -9.849 1.00 75.00 94 GLY A O 1
ATOM 796 N N . SER A 1 95 ? 16.835 -4.983 -11.209 1.00 74.31 95 SER A N 1
ATOM 797 C CA . SER A 1 95 ? 16.684 -4.029 -10.112 1.00 74.31 95 SER A CA 1
ATOM 798 C C . SER A 1 95 ? 15.201 -3.911 -9.740 1.00 74.31 95 SER A C 1
ATOM 800 O O . SER A 1 95 ? 14.370 -3.745 -10.637 1.00 74.31 95 SER A O 1
ATOM 802 N N . PRO A 1 96 ? 14.811 -3.997 -8.453 1.00 69.75 96 PRO A N 1
ATOM 803 C CA . PRO A 1 96 ? 15.629 -4.076 -7.229 1.00 69.75 96 PRO A CA 1
ATOM 804 C C . PRO A 1 96 ? 15.893 -5.506 -6.694 1.00 69.75 96 PRO A C 1
ATOM 806 O O . PRO A 1 96 ? 16.515 -5.657 -5.646 1.00 69.75 96 PRO A O 1
ATOM 809 N N . SER A 1 97 ? 15.345 -6.552 -7.319 1.00 72.62 97 SER A N 1
ATOM 810 C CA . SER A 1 97 ? 15.253 -7.922 -6.771 1.00 72.62 97 SER A CA 1
ATOM 811 C C . SER A 1 97 ? 16.467 -8.827 -7.049 1.00 72.62 97 SER A C 1
ATOM 813 O O . SER A 1 97 ? 16.522 -9.945 -6.550 1.00 72.62 97 SER A O 1
ATOM 815 N N . ASN A 1 98 ? 17.436 -8.369 -7.840 1.00 79.44 98 ASN A N 1
ATOM 816 C CA . ASN A 1 98 ? 18.502 -9.128 -8.512 1.00 79.44 98 ASN A CA 1
ATOM 817 C C . ASN A 1 98 ? 18.024 -10.246 -9.459 1.00 79.44 98 ASN A C 1
ATOM 819 O O . ASN A 1 98 ? 18.828 -11.043 -9.945 1.00 79.44 98 ASN A O 1
ATOM 823 N N . GLU A 1 99 ? 16.732 -10.282 -9.775 1.00 81.06 99 GLU A N 1
ATOM 824 C CA . GLU A 1 99 ? 16.108 -11.299 -10.614 1.00 81.06 99 GLU A CA 1
ATOM 825 C C . GLU A 1 99 ? 15.496 -10.647 -11.861 1.00 81.06 99 GLU A C 1
ATOM 827 O O . GLU A 1 99 ? 14.663 -9.747 -11.788 1.00 81.06 99 GLU A O 1
ATOM 832 N N . LYS A 1 100 ? 15.924 -11.099 -13.040 1.00 86.50 100 LYS A N 1
ATOM 833 C CA . LYS A 1 100 ? 15.548 -10.482 -14.317 1.00 86.50 100 LYS A CA 1
ATOM 834 C C . LYS A 1 100 ? 14.193 -10.971 -14.805 1.00 86.50 100 LYS A C 1
ATOM 836 O O . LYS A 1 100 ? 13.885 -12.155 -14.702 1.00 86.50 100 LYS A O 1
ATOM 841 N N . ASN A 1 101 ? 13.458 -10.088 -15.475 1.00 86.44 101 ASN A N 1
ATOM 842 C CA . ASN A 1 101 ? 12.156 -10.378 -16.082 1.00 86.44 101 ASN A CA 1
ATOM 843 C C . ASN A 1 101 ? 11.090 -10.835 -15.071 1.00 86.44 101 ASN A C 1
ATOM 845 O O . ASN A 1 101 ? 10.273 -11.704 -15.387 1.00 86.44 101 ASN A O 1
ATOM 849 N N . ILE A 1 102 ? 11.069 -10.237 -13.878 1.00 88.88 102 ILE A N 1
ATOM 850 C CA . ILE A 1 102 ? 10.018 -10.491 -12.888 1.00 88.88 102 ILE A CA 1
ATOM 851 C C . ILE A 1 102 ? 8.796 -9.624 -13.160 1.00 88.88 102 ILE A C 1
ATOM 853 O O . ILE A 1 102 ? 8.891 -8.457 -13.543 1.00 88.88 102 ILE A O 1
ATOM 857 N N . LEU A 1 103 ? 7.637 -10.210 -12.876 1.00 88.94 103 LEU A N 1
ATOM 858 C CA . LEU A 1 103 ? 6.411 -9.497 -12.571 1.00 88.94 103 LEU A CA 1
ATOM 859 C C . LEU A 1 103 ? 5.968 -9.853 -11.143 1.00 88.94 103 LEU A C 1
ATOM 861 O O . LEU A 1 103 ? 5.611 -11.001 -10.893 1.00 88.94 103 LEU A O 1
ATOM 865 N N . ASP A 1 104 ? 5.980 -8.881 -10.237 1.00 89.88 104 ASP A N 1
ATOM 866 C CA . ASP A 1 104 ? 5.478 -9.011 -8.868 1.00 89.88 104 ASP A CA 1
ATOM 867 C C . ASP A 1 104 ? 4.086 -8.378 -8.762 1.00 89.88 104 ASP A C 1
ATOM 869 O O . ASP A 1 104 ? 3.858 -7.267 -9.245 1.00 89.88 104 ASP A O 1
ATOM 873 N N . PHE A 1 105 ? 3.152 -9.100 -8.148 1.00 91.44 105 PHE A N 1
ATOM 874 C CA . PHE A 1 105 ? 1.777 -8.677 -7.921 1.00 91.44 105 PHE A CA 1
ATOM 875 C C . PHE A 1 105 ? 1.479 -8.744 -6.426 1.00 91.44 105 PHE A C 1
ATOM 877 O O . PHE A 1 105 ? 1.451 -9.826 -5.839 1.00 91.44 105 PHE A O 1
ATOM 884 N N . ASN A 1 106 ? 1.174 -7.596 -5.825 1.00 92.62 106 ASN A N 1
ATOM 885 C CA . ASN A 1 106 ? 0.871 -7.503 -4.405 1.00 92.62 106 ASN A CA 1
ATOM 886 C C . ASN A 1 106 ? -0.538 -6.936 -4.198 1.00 92.62 106 ASN A C 1
ATOM 888 O O . ASN A 1 106 ? -0.834 -5.807 -4.584 1.00 92.62 106 ASN A O 1
ATOM 892 N N . ALA A 1 107 ? -1.405 -7.730 -3.570 1.00 95.81 107 ALA A N 1
ATOM 893 C CA . ALA A 1 107 ? -2.773 -7.361 -3.204 1.00 95.81 107 ALA A CA 1
ATOM 894 C C . ALA A 1 107 ? -3.034 -7.491 -1.694 1.00 95.81 107 ALA A C 1
ATOM 896 O O . ALA A 1 107 ? -4.179 -7.657 -1.277 1.00 95.81 107 ALA A O 1
ATOM 897 N N . PHE A 1 108 ? -1.987 -7.430 -0.867 1.00 95.88 108 PHE A N 1
ATOM 898 C CA . PHE A 1 108 ? -2.100 -7.600 0.581 1.00 95.88 108 PHE A CA 1
ATOM 899 C C . PHE A 1 108 ? -3.120 -6.635 1.204 1.00 95.88 108 PHE A C 1
ATOM 901 O O . PHE A 1 108 ? -4.031 -7.062 1.909 1.00 95.88 108 PHE A O 1
ATOM 908 N N . ASN A 1 109 ? -3.038 -5.346 0.865 1.00 97.12 109 ASN A N 1
ATOM 909 C CA . ASN A 1 109 ? -3.953 -4.328 1.388 1.00 97.12 109 ASN A CA 1
ATOM 910 C C . ASN A 1 109 ? -5.417 -4.580 0.996 1.00 97.12 109 ASN A C 1
ATOM 912 O O . ASN A 1 109 ? -6.322 -4.325 1.788 1.00 97.12 109 ASN A O 1
ATOM 916 N N . LEU A 1 110 ? -5.666 -5.125 -0.199 1.00 97.44 110 LEU A N 1
ATOM 917 C CA . LEU A 1 110 ? -7.009 -5.534 -0.608 1.00 97.44 110 LEU A CA 1
ATOM 918 C C . LEU A 1 110 ? -7.542 -6.693 0.244 1.00 97.44 110 LEU A C 1
ATOM 920 O O . LEU A 1 110 ? -8.721 -6.695 0.598 1.00 97.44 110 LEU A O 1
ATOM 924 N N . VAL A 1 111 ? -6.690 -7.662 0.587 1.00 97.38 111 VAL A N 1
ATOM 925 C CA . VAL A 1 111 ? -7.066 -8.777 1.468 1.00 97.38 111 VAL A CA 1
ATOM 926 C C . VAL A 1 111 ? -7.389 -8.266 2.871 1.00 97.38 111 VAL A C 1
ATOM 928 O O . VAL A 1 111 ? -8.454 -8.591 3.389 1.00 97.38 111 VAL A O 1
ATOM 931 N N . VAL A 1 112 ? -6.539 -7.407 3.446 1.00 97.56 112 VAL A N 1
ATOM 932 C CA . VAL A 1 112 ? -6.774 -6.803 4.772 1.00 97.56 112 VAL A CA 1
ATOM 933 C C . VAL A 1 112 ? -8.077 -6.006 4.802 1.00 97.56 112 VAL A C 1
ATOM 935 O O . VAL A 1 112 ? -8.875 -6.161 5.722 1.00 97.56 112 VAL A O 1
ATOM 938 N N . TYR A 1 113 ? -8.340 -5.197 3.775 1.00 97.75 113 TYR A N 1
ATOM 939 C CA . TYR A 1 113 ? -9.599 -4.464 3.667 1.00 97.75 113 TYR A CA 1
ATOM 940 C C . TYR A 1 113 ? -10.818 -5.392 3.689 1.00 97.75 113 TYR A C 1
ATOM 942 O O . TYR A 1 113 ? -11.779 -5.119 4.406 1.00 97.75 113 TYR A O 1
ATOM 950 N N . ASN A 1 114 ? -10.793 -6.476 2.907 1.00 97.56 114 ASN A N 1
ATOM 951 C CA . ASN A 1 114 ? -11.910 -7.418 2.835 1.00 97.56 114 ASN A CA 1
ATOM 952 C C . ASN A 1 114 ? -12.125 -8.146 4.165 1.00 97.56 114 ASN A C 1
ATOM 954 O O . ASN A 1 114 ? -13.269 -8.316 4.578 1.00 97.56 114 ASN A O 1
ATOM 958 N N . GLU A 1 115 ? -11.040 -8.520 4.841 1.00 97.75 115 GLU A N 1
ATOM 959 C CA . GLU A 1 115 ? -11.083 -9.141 6.163 1.00 97.75 115 GLU A CA 1
ATOM 960 C C . GLU A 1 115 ? -11.716 -8.201 7.199 1.00 97.75 115 GLU A C 1
ATOM 962 O O . GLU A 1 115 ? -12.707 -8.551 7.838 1.00 97.75 115 GLU A O 1
ATOM 967 N N . ILE A 1 116 ? -11.221 -6.963 7.304 1.00 97.25 116 ILE A N 1
ATOM 968 C CA . ILE A 1 116 ? -11.780 -5.956 8.216 1.00 97.25 116 ILE A CA 1
ATOM 969 C C . ILE A 1 116 ? -13.253 -5.691 7.893 1.00 97.25 116 ILE A C 1
ATOM 971 O O . ILE A 1 116 ? -14.087 -5.619 8.795 1.00 97.25 116 ILE A O 1
ATOM 975 N N . LYS A 1 117 ? -13.597 -5.580 6.607 1.00 96.31 117 LYS A N 1
ATOM 976 C CA . LYS A 1 117 ? -14.978 -5.378 6.172 1.00 96.31 117 LYS A CA 1
ATOM 977 C C . LYS A 1 117 ? -15.889 -6.537 6.585 1.00 96.31 117 LYS A C 1
ATOM 979 O O . LYS A 1 117 ? -17.014 -6.274 7.006 1.00 96.31 117 LYS A O 1
ATOM 984 N N . SER A 1 118 ? -15.426 -7.786 6.481 1.00 95.94 118 SER A N 1
ATOM 985 C CA . SER A 1 118 ? -16.180 -8.955 6.956 1.00 95.94 118 SER A CA 1
ATOM 986 C C . SER A 1 118 ? -16.439 -8.843 8.455 1.00 95.94 118 SER A C 1
ATOM 988 O O . SER A 1 118 ? -17.587 -8.867 8.882 1.00 95.94 118 SER A O 1
ATOM 990 N N . GLN A 1 119 ? -15.394 -8.568 9.238 1.00 94.69 119 GLN A N 1
ATOM 991 C CA . GLN A 1 119 ? -15.500 -8.427 10.692 1.00 94.69 119 GLN A CA 1
ATOM 992 C C . GLN A 1 119 ? -16.445 -7.303 11.136 1.00 94.69 119 GLN A C 1
ATOM 994 O O . GLN A 1 119 ? -17.037 -7.404 12.204 1.00 94.69 119 GLN A O 1
ATOM 999 N N . LEU A 1 120 ? -16.552 -6.217 10.364 1.00 91.88 120 LEU A N 1
ATOM 1000 C CA . LEU A 1 120 ? -17.485 -5.118 10.639 1.00 91.88 120 LEU A CA 1
ATOM 1001 C C . LEU A 1 120 ? -18.923 -5.429 10.205 1.00 91.88 120 LEU A C 1
ATOM 1003 O O . LEU A 1 120 ? -19.846 -4.793 10.697 1.00 91.88 120 LEU A O 1
ATOM 1007 N N . SER A 1 121 ? -19.110 -6.360 9.268 1.00 87.38 121 SER A N 1
ATOM 1008 C CA . SER A 1 121 ? -20.436 -6.781 8.795 1.00 87.38 121 SER A CA 1
ATOM 1009 C C . SER A 1 121 ? -21.052 -7.866 9.683 1.00 87.38 121 SER A C 1
ATOM 1011 O O . SER A 1 121 ? -22.270 -8.001 9.715 1.00 87.38 121 SER A O 1
ATOM 1013 N N . ASP A 1 122 ? -20.211 -8.622 10.393 1.00 77.94 122 ASP A N 1
ATOM 1014 C CA . ASP A 1 122 ? -20.604 -9.679 11.333 1.00 77.94 122 ASP A CA 1
ATOM 1015 C C . ASP A 1 122 ? -20.910 -9.148 12.758 1.00 77.94 122 ASP A C 1
ATOM 1017 O O . ASP A 1 122 ? -21.130 -9.939 13.678 1.00 77.94 122 ASP A O 1
ATOM 1021 N N . GLN A 1 123 ? -20.905 -7.820 12.950 1.00 59.41 123 GLN A N 1
ATOM 1022 C CA . GLN A 1 123 ? -21.236 -7.110 14.199 1.00 59.41 123 GLN A CA 1
ATOM 1023 C C . GLN A 1 123 ? -22.641 -6.510 14.155 1.00 59.41 123 GLN A C 1
ATOM 1025 O O . GLN A 1 123 ? -23.315 -6.564 15.210 1.00 59.41 123 GLN A O 1
#

Foldseek 3Di:
DVVVCCVVQNAFDAKAKDFDQDDDDDQAGDIDMDGDDPFKTKGFDAFQVVPDDPVCLVLLLVQVCVVGGSRDPVCSVVRRRRHGQKMWMFGACCPPNVDHGDIDIDRSNVVSVVVSVVVVVVD

Secondary structure (DSSP, 8-state):
-HHHHHHHH-S--SEEEEE-S--SS-SS--EEEEE--SSEEEEE--BHHHHS-GGGHHHHHHHHTTTSTT--GGGHHHHHHH-BSSEEEEESS-TTTT-TTEEEEE-HHHHHHHHHHHHHH--

pLDDT: mean 90.69, std 8.39, range [59.41, 97.88]